Protein AF-A0A0H1ATX1-F1 (afdb_monomer_lite)

pLDDT: mean 88.05, std 10.57, range [51.69, 98.06]

Foldseek 3Di:
DDPDPVVPPDDDDDDDDDDDPVVVVVCVVVVHPPVVVVVVVVVVVVVVVVVVVVCVVCVVVVVVVVVCCVVPNDPCPVVVVVVVVVVVVVVD

Sequence (92 aa):
MRIREDYAGYGKRATNVSVNQGLLEEARALDINLSATLEKALEAEVRARRRAQWREDNREAMAAYNARIARDGLAGDRVRAFKASLKDAEGA

Structure (mmCIF, N/CA/C/O backbone):
data_AF-A0A0H1ATX1-F1
#
_entry.id   AF-A0A0H1ATX1-F1
#
loop_
_atom_site.group_PDB
_atom_site.id
_atom_site.type_symbol
_atom_site.label_atom_id
_atom_site.label_alt_id
_atom_site.label_comp_id
_atom_site.label_asym_id
_atom_site.label_entity_id
_atom_site.label_seq_id
_atom_site.pdbx_PDB_ins_code
_atom_site.Cartn_x
_atom_site.Cartn_y
_atom_site.Cartn_z
_atom_site.occupancy
_atom_site.B_iso_or_equiv
_atom_site.auth_seq_id
_atom_site.auth_comp_id
_atom_site.auth_asym_id
_atom_site.auth_atom_id
_atom_site.pdbx_PDB_model_num
ATOM 1 N N . MET A 1 1 ? 12.175 -0.184 -8.490 1.00 53.34 1 MET A N 1
ATOM 2 C CA . MET A 1 1 ? 11.670 1.202 -8.407 1.00 53.34 1 MET A CA 1
ATOM 3 C C . MET A 1 1 ? 10.921 1.370 -7.090 1.00 53.34 1 MET A C 1
ATOM 5 O O . MET A 1 1 ? 10.019 0.582 -6.837 1.00 53.34 1 MET A O 1
ATOM 9 N N . ARG A 1 2 ? 11.296 2.334 -6.238 1.00 56.78 2 ARG A N 1
ATOM 10 C CA . ARG A 1 2 ? 10.489 2.684 -5.059 1.00 56.78 2 ARG A CA 1
ATOM 11 C C . ARG A 1 2 ? 9.469 3.734 -5.486 1.00 56.78 2 ARG A C 1
ATOM 13 O O . ARG A 1 2 ? 9.865 4.837 -5.849 1.00 56.78 2 ARG A O 1
ATOM 20 N N . ILE A 1 3 ? 8.182 3.397 -5.458 1.00 64.56 3 ILE A N 1
ATOM 21 C CA . ILE A 1 3 ? 7.144 4.430 -5.405 1.00 64.56 3 ILE A CA 1
ATOM 22 C C . ILE A 1 3 ? 7.358 5.108 -4.062 1.00 64.56 3 ILE A C 1
ATOM 24 O O . ILE A 1 3 ? 7.163 4.471 -3.029 1.00 64.56 3 ILE A O 1
ATOM 28 N N . ARG A 1 4 ? 7.886 6.334 -4.076 1.00 60.03 4 ARG A N 1
ATOM 29 C CA . ARG A 1 4 ? 8.098 7.068 -2.836 1.00 60.03 4 ARG A CA 1
ATOM 30 C C . ARG A 1 4 ? 6.737 7.291 -2.188 1.00 60.03 4 ARG A C 1
ATOM 32 O O . ARG A 1 4 ? 5.798 7.773 -2.822 1.00 60.03 4 ARG A O 1
ATOM 39 N N . GLU A 1 5 ? 6.629 6.867 -0.940 1.00 66.25 5 GLU A N 1
ATOM 40 C CA . GLU A 1 5 ? 5.460 7.112 -0.107 1.00 66.25 5 GLU A CA 1
ATOM 41 C C . GLU A 1 5 ? 5.611 8.489 0.499 1.00 66.25 5 GLU A C 1
ATOM 43 O O . GLU A 1 5 ? 5.865 8.647 1.688 1.00 66.25 5 GLU A O 1
ATOM 48 N N . ASP A 1 6 ? 5.517 9.498 -0.363 1.00 69.56 6 ASP A N 1
ATOM 49 C CA . ASP A 1 6 ? 5.739 10.883 0.036 1.00 69.56 6 ASP A CA 1
ATOM 50 C C . ASP A 1 6 ? 4.788 11.265 1.190 1.00 69.56 6 ASP A C 1
ATOM 52 O O . ASP A 1 6 ? 5.151 12.053 2.053 1.00 69.56 6 ASP A O 1
ATOM 56 N N . TYR A 1 7 ? 3.614 10.619 1.277 1.00 71.81 7 TYR A N 1
ATOM 57 C CA . TYR A 1 7 ? 2.622 10.818 2.338 1.00 71.81 7 TYR A CA 1
ATOM 58 C C . TYR A 1 7 ? 3.037 10.304 3.732 1.00 71.81 7 TYR A C 1
ATOM 60 O O . TYR A 1 7 ? 2.461 10.755 4.718 1.00 71.81 7 TYR A O 1
ATOM 68 N N . ALA A 1 8 ? 4.024 9.407 3.851 1.00 68.88 8 ALA A N 1
ATOM 69 C CA . ALA A 1 8 ? 4.396 8.783 5.128 1.00 68.88 8 ALA A CA 1
ATOM 70 C C . ALA A 1 8 ? 5.032 9.765 6.135 1.00 68.88 8 ALA A C 1
ATOM 72 O O . ALA A 1 8 ? 5.073 9.483 7.329 1.00 68.88 8 ALA A O 1
ATOM 73 N N . GLY A 1 9 ? 5.517 10.921 5.665 1.00 75.75 9 GLY A N 1
ATOM 74 C CA . GLY A 1 9 ? 6.064 11.984 6.516 1.00 75.75 9 GLY A CA 1
ATOM 75 C C . GLY A 1 9 ? 5.028 12.984 7.043 1.00 75.75 9 GLY A C 1
ATOM 76 O O . GLY A 1 9 ? 5.391 13.886 7.796 1.00 75.75 9 GLY A O 1
ATOM 77 N N . TYR A 1 10 ? 3.759 12.868 6.645 1.00 77.00 10 TYR A N 1
ATOM 78 C CA . TYR A 1 10 ? 2.716 13.816 7.032 1.00 77.00 10 TYR A CA 1
ATOM 79 C C . TYR A 1 10 ? 1.919 13.303 8.238 1.00 77.00 10 TYR A C 1
ATOM 81 O O . TYR A 1 10 ? 1.637 12.114 8.365 1.00 77.00 10 TYR A O 1
ATOM 89 N N . GLY A 1 11 ? 1.533 14.215 9.135 1.00 84.69 11 GLY A N 1
ATOM 90 C CA . GLY A 1 11 ? 0.677 13.893 10.279 1.00 84.69 11 GLY A CA 1
ATOM 91 C C . GLY A 1 11 ? -0.750 13.502 9.872 1.00 84.69 11 GLY A C 1
ATOM 92 O O . GLY A 1 11 ? -1.221 13.834 8.782 1.00 84.69 11 GLY A O 1
ATOM 93 N N . LYS A 1 12 ? -1.468 12.826 10.779 1.00 85.19 12 LYS A N 1
ATOM 94 C CA . LYS A 1 12 ? -2.865 12.430 10.554 1.00 85.19 12 LYS A CA 1
ATOM 95 C C . LYS A 1 12 ? -3.770 13.659 10.509 1.00 85.19 12 LYS A C 1
ATOM 97 O O . LYS A 1 12 ? -3.721 14.512 11.392 1.00 85.19 12 LYS A O 1
ATOM 102 N N . ARG A 1 13 ? -4.633 13.726 9.496 1.00 87.56 13 ARG A N 1
ATOM 103 C CA . ARG A 1 13 ? -5.664 14.760 9.360 1.00 87.56 13 ARG A CA 1
ATOM 104 C C . ARG A 1 13 ? -7.041 14.115 9.453 1.00 87.56 13 ARG A C 1
ATOM 106 O O . ARG A 1 13 ? -7.318 13.164 8.727 1.00 87.56 13 ARG A O 1
ATOM 113 N N . ALA A 1 14 ? -7.910 14.654 10.306 1.00 88.94 14 ALA A N 1
ATOM 114 C CA . ALA A 1 14 ? -9.310 14.247 10.339 1.00 88.94 14 ALA A CA 1
ATOM 115 C C . ALA A 1 14 ? -9.981 14.566 8.992 1.00 88.94 14 ALA A C 1
ATOM 117 O O . ALA A 1 14 ? -9.799 15.649 8.439 1.00 88.94 14 ALA A O 1
ATOM 118 N N . THR A 1 15 ? -10.726 13.609 8.447 1.00 86.62 15 THR A N 1
ATOM 119 C CA . THR A 1 15 ? -11.472 13.750 7.192 1.00 86.62 15 THR A CA 1
AT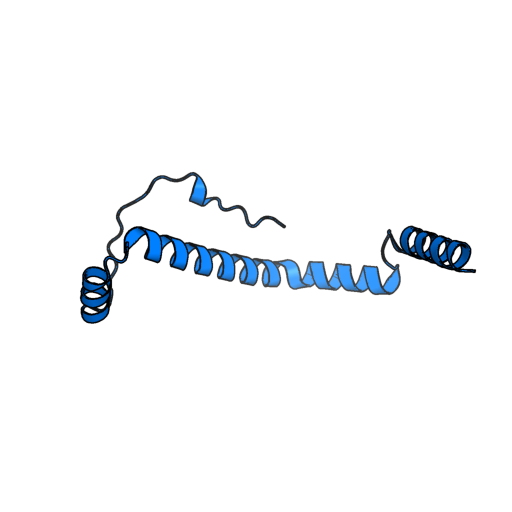OM 120 C C . THR A 1 15 ? -12.850 13.142 7.384 1.00 86.62 15 THR A C 1
ATOM 122 O O . THR A 1 15 ? -12.970 12.042 7.918 1.00 86.62 15 THR A O 1
ATOM 125 N N . ASN A 1 16 ? -13.884 13.855 6.938 1.00 91.94 16 ASN A N 1
ATOM 126 C CA . ASN A 1 16 ? -15.246 13.339 6.934 1.00 91.94 16 ASN A CA 1
ATOM 127 C C . ASN A 1 16 ? -15.441 12.456 5.699 1.00 91.94 16 ASN A C 1
ATOM 129 O O . ASN A 1 16 ? -15.240 12.907 4.572 1.00 91.94 16 ASN A O 1
ATOM 133 N N . VAL A 1 17 ? -15.838 11.205 5.918 1.00 88.94 17 VAL A N 1
ATOM 134 C CA . VAL A 1 17 ? -16.168 10.239 4.863 1.00 88.94 17 VAL A CA 1
ATOM 135 C C . VAL A 1 17 ? -17.568 9.691 5.099 1.00 88.94 17 VAL A C 1
ATOM 137 O O . VAL A 1 17 ? -17.992 9.527 6.241 1.00 88.94 17 VAL A O 1
ATOM 140 N N . SER A 1 18 ? -18.292 9.413 4.018 1.00 93.12 18 SER A N 1
ATOM 141 C CA . SER A 1 18 ? -19.585 8.727 4.081 1.00 93.12 18 SER A CA 1
ATOM 142 C C . SER A 1 18 ? -19.364 7.233 3.866 1.00 93.12 18 SER A C 1
ATOM 144 O O . SER A 1 18 ? -18.770 6.837 2.866 1.00 93.12 18 SER A O 1
ATOM 146 N N . VAL A 1 19 ? -19.825 6.412 4.808 1.00 92.12 19 VAL A N 1
ATOM 147 C CA . VAL A 1 19 ? -19.728 4.945 4.768 1.00 92.12 19 VAL A CA 1
ATOM 148 C C . VAL A 1 19 ? -21.109 4.372 5.065 1.00 92.12 19 VAL A C 1
ATOM 150 O O . VAL A 1 19 ? -21.906 5.001 5.760 1.00 92.12 19 VAL A O 1
ATOM 153 N N . ASN A 1 20 ? -21.407 3.193 4.517 1.00 96.44 20 ASN A N 1
ATOM 154 C CA . ASN A 1 20 ? -22.650 2.488 4.805 1.00 96.44 20 ASN A CA 1
ATOM 155 C C . ASN A 1 20 ? -22.828 2.303 6.323 1.00 96.44 20 ASN A C 1
ATOM 157 O O . ASN A 1 20 ? -21.922 1.827 7.005 1.00 96.44 20 ASN A O 1
ATOM 161 N N . GLN A 1 21 ? -24.002 2.673 6.834 1.00 96.38 21 GLN A N 1
ATOM 162 C CA . GLN A 1 21 ? -24.284 2.629 8.266 1.00 96.38 21 GLN A CA 1
ATOM 163 C C . GLN A 1 21 ? -24.237 1.203 8.830 1.00 96.38 21 GLN A C 1
ATOM 165 O O . GLN A 1 21 ? -23.615 1.000 9.864 1.00 96.38 21 GLN A O 1
ATOM 170 N N . GLY A 1 22 ? -24.827 0.218 8.146 1.00 97.56 22 GLY A N 1
ATOM 171 C CA . GLY A 1 22 ? -24.805 -1.180 8.590 1.00 97.56 22 GLY A CA 1
ATOM 172 C C . GLY A 1 22 ? -23.381 -1.718 8.706 1.00 97.56 22 GLY A C 1
ATOM 173 O O . GLY A 1 22 ? -23.011 -2.271 9.734 1.00 97.56 22 GLY A O 1
ATOM 174 N N . LEU A 1 23 ? -22.540 -1.422 7.713 1.00 96.19 23 LEU A N 1
ATOM 175 C CA . LEU A 1 23 ? -21.125 -1.790 7.742 1.00 96.19 23 LEU A CA 1
ATOM 176 C C . LEU A 1 23 ? -20.373 -1.156 8.925 1.00 96.19 23 LEU A C 1
ATOM 178 O O . LEU A 1 23 ? -19.499 -1.793 9.508 1.00 96.19 23 LEU A O 1
ATOM 182 N N . LEU A 1 24 ? -20.687 0.096 9.279 1.00 95.00 24 LEU A N 1
ATOM 183 C CA . LEU A 1 24 ? -20.083 0.759 10.438 1.00 95.00 24 LEU A CA 1
ATOM 184 C C . LEU A 1 24 ? -20.512 0.110 11.755 1.00 95.00 24 LEU A C 1
ATOM 186 O O . LEU A 1 24 ? -19.669 -0.065 12.635 1.00 95.00 24 LEU A O 1
ATOM 190 N N . GLU A 1 25 ? -21.791 -0.239 11.891 1.00 97.06 25 GLU A N 1
ATOM 191 C CA . GLU A 1 25 ? -22.304 -0.932 13.076 1.00 97.06 25 GLU A CA 1
ATOM 192 C C . GLU A 1 25 ? -21.678 -2.326 13.214 1.00 97.06 25 GLU A C 1
ATOM 194 O O . GLU A 1 25 ? -21.183 -2.673 14.285 1.00 97.06 25 GLU A O 1
ATOM 199 N N . GLU A 1 26 ? -21.592 -3.090 12.123 1.00 97.50 26 GLU A N 1
ATOM 200 C CA . GLU A 1 26 ? -20.919 -4.393 12.104 1.00 97.50 26 GLU A CA 1
ATOM 201 C C . GLU A 1 26 ? -19.435 -4.274 12.467 1.00 97.50 26 GLU A C 1
ATOM 203 O O . GLU A 1 26 ? -18.931 -5.023 13.304 1.00 97.50 26 GLU A O 1
ATOM 208 N N . ALA A 1 27 ? -18.729 -3.295 11.896 1.00 96.31 27 ALA A N 1
ATOM 209 C CA . ALA A 1 27 ? -17.321 -3.072 12.200 1.00 96.31 27 ALA A CA 1
ATOM 210 C C . ALA A 1 27 ? -17.095 -2.737 13.681 1.00 96.31 27 ALA A C 1
ATOM 212 O O . ALA A 1 27 ? -16.135 -3.221 14.278 1.00 96.31 27 ALA A O 1
ATOM 213 N N . ARG A 1 28 ? -17.989 -1.947 14.289 1.00 94.44 28 ARG A N 1
ATOM 214 C CA . ARG A 1 28 ? -17.951 -1.644 15.727 1.00 94.44 28 ARG A CA 1
ATOM 215 C C . ARG A 1 28 ? -18.248 -2.872 16.580 1.00 94.44 28 ARG A C 1
ATOM 217 O O . ARG A 1 28 ? -17.542 -3.098 17.555 1.00 94.44 28 ARG A O 1
ATOM 224 N N . ALA A 1 29 ? -19.250 -3.666 16.208 1.00 97.81 29 ALA A N 1
ATOM 225 C CA . ALA A 1 29 ? -19.600 -4.896 16.917 1.00 97.81 29 ALA A CA 1
ATOM 226 C C . ALA A 1 29 ? -18.453 -5.923 16.911 1.00 97.81 29 ALA A C 1
ATOM 228 O O . ALA A 1 29 ? -18.309 -6.697 17.854 1.00 97.81 29 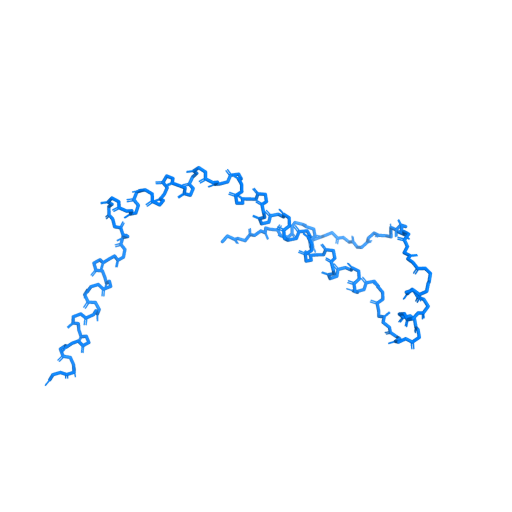ALA A O 1
ATOM 229 N N . LEU A 1 30 ? -17.623 -5.899 15.866 1.00 98.06 30 LEU A N 1
ATOM 230 C CA . LEU A 1 30 ? -16.444 -6.750 15.702 1.00 98.06 30 LEU A CA 1
ATOM 231 C C . LEU A 1 30 ? -15.141 -6.132 16.250 1.00 98.06 30 LEU A C 1
ATOM 233 O O . LEU A 1 30 ? -14.072 -6.689 16.011 1.00 98.06 30 LEU A O 1
ATOM 237 N N . ASP A 1 31 ? -15.208 -4.990 16.945 1.00 96.44 31 ASP A N 1
ATOM 238 C CA . ASP A 1 31 ? -14.045 -4.248 17.469 1.00 96.44 31 ASP A CA 1
ATOM 239 C C . ASP A 1 31 ? -12.985 -3.916 16.394 1.00 96.44 31 ASP A C 1
ATOM 241 O O . ASP A 1 31 ? -11.773 -3.872 16.625 1.00 96.44 31 ASP A O 1
ATOM 245 N N . ILE A 1 32 ? -13.434 -3.677 15.159 1.00 96.75 32 ILE A N 1
ATOM 246 C CA . ILE A 1 32 ? -12.543 -3.322 14.057 1.00 96.75 32 ILE A CA 1
ATOM 247 C C . ILE A 1 32 ? -12.062 -1.884 14.243 1.00 96.75 32 ILE A C 1
ATOM 249 O O . ILE A 1 32 ? -12.840 -0.927 14.269 1.00 96.75 32 ILE A O 1
ATOM 253 N N . ASN A 1 33 ? -10.740 -1.705 14.250 1.00 94.75 33 ASN A N 1
ATOM 254 C CA . ASN A 1 33 ? -10.139 -0.378 14.223 1.00 94.75 33 ASN A CA 1
ATOM 255 C C . ASN A 1 33 ? -10.373 0.292 12.857 1.00 94.75 33 ASN A C 1
ATOM 257 O O . ASN A 1 33 ? -9.617 0.091 11.899 1.00 94.75 33 ASN A O 1
ATOM 261 N N . LEU A 1 34 ? -11.429 1.103 12.777 1.00 91.62 34 LEU A N 1
ATOM 262 C CA . LEU A 1 34 ? -11.863 1.766 11.547 1.00 91.62 34 LEU A CA 1
ATOM 263 C C . LEU A 1 34 ? -10.765 2.641 10.933 1.00 91.62 34 LEU A C 1
ATOM 265 O O . LEU A 1 34 ? -10.548 2.593 9.725 1.00 91.62 34 LEU A O 1
ATOM 269 N N . SER A 1 35 ? -10.047 3.411 11.755 1.00 89.56 35 SER A N 1
ATOM 270 C CA . SER A 1 35 ? -8.996 4.310 11.271 1.00 89.56 35 SER A CA 1
ATOM 271 C C . SER A 1 35 ? -7.850 3.530 10.631 1.00 89.56 35 SER A C 1
ATOM 273 O O . SER A 1 35 ? -7.481 3.821 9.496 1.00 89.56 35 SER A O 1
ATOM 275 N N . ALA A 1 36 ? -7.338 2.503 11.314 1.00 91.12 36 ALA A N 1
ATOM 276 C CA . ALA A 1 36 ? -6.247 1.684 10.796 1.00 91.12 36 ALA A CA 1
ATOM 277 C C . ALA A 1 36 ? -6.663 0.886 9.551 1.00 91.12 36 ALA A C 1
ATOM 279 O O . ALA A 1 36 ? -5.866 0.703 8.632 1.00 91.12 36 ALA A O 1
ATOM 280 N N . THR A 1 37 ? -7.911 0.417 9.508 1.00 95.12 37 THR A N 1
ATOM 281 C CA . THR A 1 37 ? -8.445 -0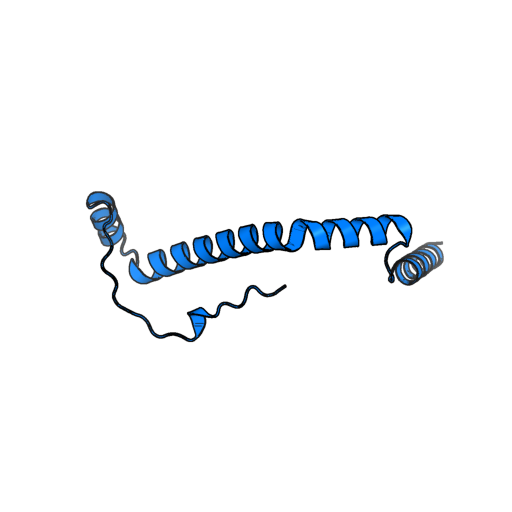.338 8.367 1.00 95.12 37 THR A CA 1
ATOM 282 C C . THR A 1 37 ? -8.598 0.554 7.140 1.00 95.12 37 THR A C 1
ATOM 284 O O . THR A 1 37 ? -8.129 0.196 6.060 1.00 95.12 37 THR A O 1
ATOM 287 N N . LEU A 1 38 ? -9.189 1.741 7.310 1.00 92.94 38 LEU A N 1
ATOM 288 C CA . LEU A 1 38 ? -9.334 2.726 6.242 1.00 92.94 38 LEU A CA 1
ATOM 289 C C . LEU A 1 38 ? -7.969 3.178 5.713 1.00 92.94 38 LEU A C 1
ATOM 291 O O . LEU A 1 38 ? -7.778 3.246 4.502 1.00 92.94 38 LEU A O 1
ATOM 295 N N . GLU A 1 39 ? -7.016 3.447 6.608 1.00 91.38 39 GLU A N 1
ATOM 296 C CA . GLU A 1 39 ? -5.657 3.869 6.257 1.00 91.38 39 GLU A CA 1
ATOM 297 C C . GLU A 1 39 ? -4.948 2.807 5.405 1.00 91.38 39 GLU A C 1
ATOM 299 O O . GLU A 1 39 ? -4.488 3.117 4.307 1.00 91.38 39 GLU A O 1
ATOM 304 N N . LYS A 1 40 ? -4.969 1.535 5.829 1.00 92.31 40 LYS A N 1
ATOM 305 C CA . LYS A 1 40 ? -4.389 0.415 5.065 1.00 92.31 40 LYS A CA 1
ATOM 306 C C . LYS A 1 40 ? -5.046 0.226 3.697 1.00 92.31 40 LYS A C 1
ATOM 308 O O . LYS A 1 40 ? -4.353 -0.001 2.705 1.00 92.31 40 LYS A O 1
ATOM 313 N N . ALA A 1 41 ? -6.376 0.296 3.635 1.00 94.12 41 ALA A N 1
ATOM 314 C CA . ALA A 1 41 ? -7.113 0.146 2.383 1.00 94.12 41 ALA A CA 1
ATOM 315 C C . ALA A 1 41 ? -6.779 1.280 1.401 1.00 94.12 41 ALA A C 1
ATOM 317 O O . ALA A 1 41 ? -6.512 1.033 0.223 1.00 94.12 41 ALA A O 1
ATOM 318 N N . LEU A 1 42 ? -6.725 2.518 1.897 1.00 92.94 42 LEU A N 1
ATOM 319 C CA . LEU A 1 42 ? -6.390 3.687 1.093 1.00 92.94 42 LEU A CA 1
ATOM 320 C C . LEU A 1 42 ? -4.936 3.644 0.605 1.00 92.94 42 LEU A C 1
ATOM 322 O O . LEU A 1 42 ? -4.672 3.924 -0.562 1.00 92.94 42 LEU A O 1
ATOM 326 N N . GLU A 1 43 ? -4.000 3.245 1.464 1.00 91.62 43 GLU A N 1
ATOM 327 C CA . GLU A 1 43 ? -2.590 3.050 1.120 1.00 91.6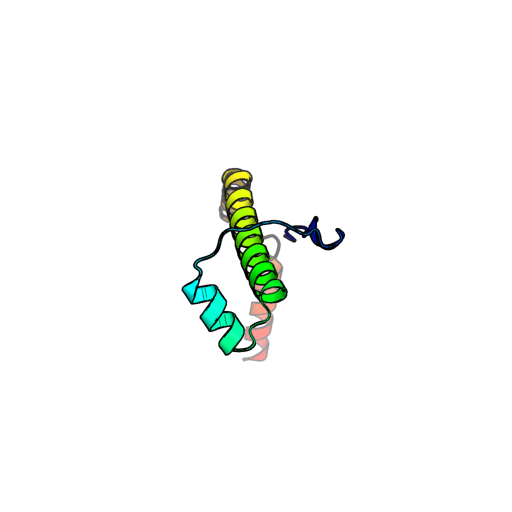2 43 GLU A CA 1
ATOM 328 C C . GLU A 1 43 ? -2.426 2.032 -0.019 1.00 91.62 43 GLU A C 1
ATOM 330 O O . GLU A 1 43 ? -1.708 2.278 -0.994 1.00 91.62 43 GLU A O 1
ATOM 335 N N . ALA A 1 44 ? -3.129 0.899 0.068 1.00 92.19 44 ALA A N 1
ATOM 336 C CA . ALA A 1 44 ? -3.107 -0.133 -0.962 1.00 92.19 44 ALA A CA 1
ATOM 337 C C . ALA A 1 44 ? -3.625 0.391 -2.313 1.00 92.19 44 ALA A C 1
ATOM 339 O O . ALA A 1 44 ? -2.957 0.200 -3.336 1.00 92.19 44 ALA A O 1
ATOM 340 N N . GLU A 1 45 ? -4.760 1.095 -2.311 1.00 95.00 45 GLU A N 1
ATOM 341 C CA . GLU A 1 45 ? -5.369 1.665 -3.518 1.00 95.00 45 GLU A CA 1
ATOM 342 C C . GLU A 1 45 ? -4.479 2.749 -4.145 1.00 95.00 45 GLU A C 1
ATOM 344 O O . GLU A 1 45 ? -4.199 2.724 -5.347 1.00 95.00 45 GLU A O 1
ATOM 349 N N . VAL A 1 46 ? -3.946 3.669 -3.334 1.00 92.75 46 VAL A N 1
ATOM 350 C CA . VAL A 1 46 ? -3.035 4.726 -3.800 1.00 92.75 46 VAL A CA 1
ATOM 351 C C . VAL A 1 46 ? -1.784 4.118 -4.428 1.00 92.75 46 VAL A C 1
ATOM 353 O O . VAL A 1 46 ? -1.379 4.516 -5.525 1.00 92.75 46 VAL A O 1
ATOM 356 N N . ARG A 1 47 ? -1.176 3.121 -3.775 1.00 89.94 47 ARG A N 1
ATOM 357 C CA . ARG A 1 47 ? -0.013 2.407 -4.317 1.00 89.94 47 ARG A CA 1
ATOM 358 C C . ARG A 1 47 ? -0.347 1.701 -5.633 1.00 89.94 47 ARG A C 1
ATOM 360 O O . ARG A 1 47 ? 0.469 1.735 -6.555 1.00 89.94 47 ARG A O 1
ATOM 367 N N . ALA A 1 48 ? -1.516 1.069 -5.738 1.00 92.06 48 ALA A N 1
ATOM 368 C CA . ALA A 1 48 ? -1.959 0.402 -6.960 1.00 92.06 48 ALA A CA 1
ATOM 369 C C . ALA A 1 48 ? -2.108 1.387 -8.125 1.00 92.06 48 ALA A C 1
ATOM 371 O O . ALA A 1 48 ? -1.531 1.159 -9.192 1.00 92.06 48 ALA A O 1
ATOM 372 N N . ARG A 1 49 ? -2.780 2.522 -7.905 1.00 94.12 49 ARG A N 1
ATOM 373 C CA . ARG A 1 49 ? -2.950 3.552 -8.940 1.00 94.12 49 ARG A CA 1
ATOM 374 C C . ARG A 1 49 ? -1.637 4.200 -9.348 1.00 94.12 49 ARG A C 1
ATOM 376 O O . ARG A 1 49 ? -1.393 4.365 -10.537 1.00 94.12 49 ARG A O 1
ATOM 383 N N . ARG A 1 50 ? -0.741 4.486 -8.397 1.00 90.75 50 ARG A N 1
ATOM 384 C CA . ARG A 1 50 ? 0.600 5.007 -8.714 1.00 90.75 50 ARG A CA 1
ATOM 385 C C . ARG A 1 50 ? 1.418 4.027 -9.556 1.00 90.75 50 ARG A C 1
ATOM 387 O O . ARG A 1 50 ? 2.099 4.458 -10.481 1.00 90.75 50 ARG A O 1
ATOM 394 N N . ARG A 1 51 ? 1.334 2.716 -9.285 1.00 90.62 51 ARG A N 1
ATOM 395 C CA . ARG A 1 51 ? 1.970 1.689 -10.136 1.00 90.62 51 ARG A CA 1
ATOM 396 C C . ARG A 1 51 ? 1.392 1.682 -11.545 1.00 90.62 51 ARG A C 1
ATOM 398 O O . ARG A 1 51 ? 2.155 1.585 -12.502 1.00 90.62 51 ARG A O 1
ATOM 405 N N . ALA A 1 52 ? 0.067 1.742 -11.662 1.00 92.25 52 ALA A N 1
ATOM 406 C CA . ALA A 1 52 ? -0.610 1.747 -12.952 1.00 92.25 52 ALA A CA 1
ATOM 407 C C . ALA A 1 52 ? -0.212 2.976 -13.780 1.00 92.25 52 ALA A C 1
ATOM 409 O O . ALA A 1 52 ? 0.207 2.816 -14.923 1.00 92.25 52 ALA A O 1
ATOM 410 N N . GLN A 1 53 ? -0.237 4.164 -13.169 1.00 92.62 53 GLN A N 1
ATOM 411 C CA . GLN A 1 53 ? 0.182 5.404 -13.816 1.00 92.62 53 GLN A CA 1
ATOM 412 C C . GLN A 1 53 ? 1.642 5.337 -14.264 1.00 92.62 53 GLN A C 1
ATOM 414 O O . GLN A 1 53 ? 1.940 5.571 -15.427 1.00 92.62 53 GLN A O 1
ATOM 419 N N . TRP A 1 54 ? 2.550 4.922 -13.376 1.00 92.06 54 TRP A N 1
ATOM 420 C CA . TRP A 1 54 ? 3.963 4.834 -13.733 1.00 92.06 54 TRP A CA 1
ATOM 421 C C . TRP A 1 54 ? 4.213 3.897 -14.920 1.00 92.06 54 TRP A C 1
ATOM 423 O O . TRP A 1 54 ? 5.023 4.205 -15.793 1.00 92.06 54 TRP A O 1
ATOM 433 N N . ARG A 1 55 ? 3.521 2.751 -14.958 1.00 91.38 55 ARG A N 1
ATOM 434 C CA . ARG A 1 55 ? 3.619 1.813 -16.081 1.00 91.38 55 ARG A CA 1
ATOM 435 C C . ARG A 1 55 ? 3.212 2.454 -17.399 1.00 91.38 55 ARG A C 1
ATOM 437 O O . ARG A 1 55 ? 3.857 2.182 -18.404 1.00 91.38 55 ARG A O 1
ATOM 444 N N . GLU A 1 56 ? 2.146 3.243 -17.380 1.00 93.88 56 GLU A N 1
ATOM 445 C CA . GLU A 1 56 ? 1.664 3.951 -18.560 1.00 93.88 56 GLU A CA 1
ATOM 446 C C . GLU A 1 56 ? 2.679 5.009 -19.002 1.00 93.88 56 GLU A C 1
ATOM 448 O O . GLU A 1 56 ? 3.150 4.963 -20.137 1.00 93.88 56 GLU A O 1
ATOM 453 N N . ASP A 1 57 ? 3.133 5.852 -18.071 1.00 92.50 57 ASP A N 1
ATOM 454 C CA . ASP A 1 57 ? 4.122 6.907 -18.332 1.00 92.50 57 ASP A CA 1
ATOM 455 C C . ASP A 1 57 ? 5.447 6.354 -18.883 1.00 92.50 57 ASP A C 1
ATOM 457 O O . ASP A 1 57 ? 6.156 7.020 -19.632 1.00 92.50 57 ASP A O 1
ATOM 461 N N . ASN A 1 58 ? 5.812 5.126 -18.500 1.00 93.69 58 ASN A N 1
ATOM 462 C CA . ASN A 1 58 ? 7.089 4.505 -18.859 1.00 93.69 58 ASN A CA 1
ATOM 463 C C . ASN A 1 58 ? 6.939 3.432 -19.939 1.00 93.69 58 ASN A C 1
ATOM 465 O O . ASN A 1 58 ? 7.910 2.730 -20.229 1.00 93.69 58 ASN A O 1
ATOM 469 N N . ARG A 1 59 ? 5.754 3.284 -20.542 1.00 94.31 59 ARG A N 1
ATOM 470 C CA . ARG A 1 59 ? 5.483 2.239 -21.537 1.00 94.31 59 ARG A CA 1
ATOM 471 C C . ARG A 1 59 ? 6.471 2.295 -22.700 1.00 94.31 59 ARG A C 1
ATOM 473 O O . ARG A 1 59 ? 7.038 1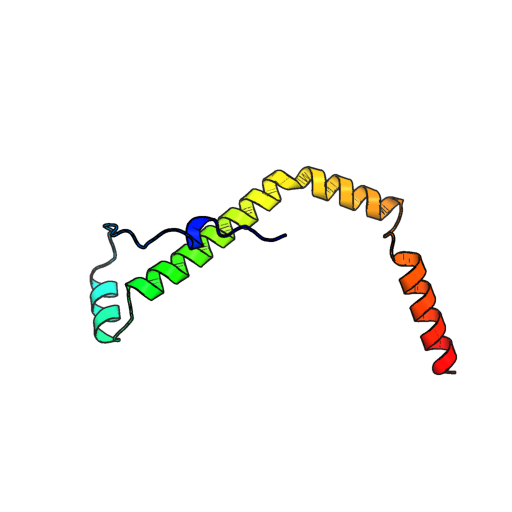.269 -23.068 1.00 94.31 59 ARG A O 1
ATOM 480 N N . GLU A 1 60 ? 6.709 3.483 -23.247 1.00 94.19 60 GLU A N 1
ATOM 481 C CA . GLU A 1 60 ? 7.621 3.675 -24.381 1.00 94.19 60 GLU A CA 1
ATOM 482 C C . GLU A 1 60 ? 9.080 3.421 -23.998 1.00 94.19 60 GLU A C 1
ATOM 484 O O . GLU A 1 60 ? 9.788 2.700 -24.698 1.00 94.19 60 GLU A O 1
ATOM 489 N N . ALA A 1 61 ? 9.516 3.932 -22.844 1.00 91.31 61 ALA A N 1
ATOM 490 C CA . ALA A 1 61 ? 10.862 3.693 -22.330 1.00 91.31 61 ALA A CA 1
ATOM 491 C C . ALA A 1 61 ? 11.118 2.198 -22.076 1.00 91.31 61 ALA A C 1
ATOM 493 O O . ALA A 1 61 ? 12.177 1.674 -22.427 1.00 91.31 61 ALA A O 1
ATOM 494 N N . MET A 1 62 ? 10.132 1.488 -21.517 1.00 92.19 62 MET A N 1
ATOM 495 C CA . MET A 1 62 ? 10.193 0.039 -21.331 1.00 92.19 62 MET A CA 1
ATOM 496 C C . MET A 1 62 ? 10.227 -0.704 -22.668 1.00 92.19 62 MET A C 1
ATOM 498 O O . MET A 1 62 ? 11.026 -1.624 -22.820 1.00 92.19 62 MET A O 1
ATOM 502 N N . ALA A 1 63 ? 9.415 -0.305 -23.649 1.00 94.62 63 ALA A N 1
ATOM 503 C CA . ALA A 1 63 ? 9.429 -0.908 -24.979 1.00 94.62 63 ALA A CA 1
ATOM 504 C C . ALA A 1 63 ? 10.787 -0.720 -25.678 1.00 94.62 63 ALA A C 1
ATOM 506 O O . ALA A 1 63 ? 11.361 -1.688 -26.177 1.00 94.62 63 ALA A O 1
ATOM 507 N N . ALA A 1 64 ? 11.343 0.494 -25.645 1.00 94.38 64 ALA A N 1
ATOM 508 C CA . ALA A 1 64 ? 12.659 0.798 -26.200 1.00 94.38 64 ALA A CA 1
ATOM 509 C C . ALA A 1 64 ? 13.771 -0.007 -25.508 1.00 94.38 64 ALA A C 1
ATOM 511 O O . ALA A 1 64 ? 14.648 -0.571 -26.169 1.00 94.38 64 ALA A O 1
ATOM 512 N N . TYR A 1 65 ? 13.713 -0.118 -24.179 1.00 91.31 65 TYR A N 1
ATOM 513 C CA . TYR A 1 65 ? 14.649 -0.935 -23.413 1.00 91.31 65 TYR A CA 1
ATOM 514 C C . TYR A 1 65 ? 14.540 -2.423 -23.772 1.00 91.31 65 TYR A C 1
ATOM 516 O O . TYR A 1 65 ? 15.554 -3.063 -24.045 1.00 91.31 65 TYR A O 1
ATOM 524 N N . ASN A 1 66 ? 13.323 -2.966 -23.844 1.00 93.19 66 ASN A N 1
ATOM 525 C CA . ASN A 1 66 ? 13.086 -4.359 -24.220 1.00 93.19 66 ASN A CA 1
ATOM 526 C C . ASN A 1 66 ? 13.605 -4.655 -25.633 1.00 93.19 66 ASN A C 1
ATOM 528 O O . ASN A 1 66 ? 14.262 -5.674 -25.837 1.00 93.19 66 ASN A O 1
ATOM 532 N N . ALA A 1 67 ? 13.388 -3.745 -26.587 1.00 94.75 67 ALA A N 1
ATOM 533 C CA . ALA A 1 67 ? 13.927 -3.867 -27.940 1.00 94.75 67 ALA A CA 1
ATOM 534 C C . ALA A 1 67 ? 15.467 -3.867 -27.949 1.00 94.75 67 ALA A C 1
ATOM 536 O O . ALA A 1 67 ? 16.084 -4.675 -28.644 1.00 94.75 67 ALA A O 1
ATOM 537 N N . ARG A 1 68 ? 16.105 -3.016 -27.131 1.00 95.00 68 ARG A N 1
ATOM 538 C CA . ARG A 1 68 ? 17.565 -3.024 -26.945 1.00 95.00 68 ARG A CA 1
ATOM 539 C C . ARG A 1 68 ? 18.047 -4.361 -26.395 1.00 95.00 68 ARG A C 1
ATOM 541 O O . ARG A 1 68 ? 19.034 -4.884 -26.894 1.00 95.00 68 ARG A O 1
ATOM 548 N N . ILE A 1 69 ? 17.387 -4.905 -25.373 1.00 93.75 69 ILE A N 1
ATOM 549 C CA . ILE A 1 69 ? 17.759 -6.204 -24.795 1.00 93.75 69 ILE A CA 1
ATOM 550 C C . ILE A 1 69 ? 17.599 -7.333 -25.814 1.00 93.75 69 ILE A C 1
ATOM 552 O O . ILE A 1 69 ? 18.483 -8.177 -25.909 1.00 93.75 69 ILE A O 1
ATOM 556 N N . ALA A 1 70 ? 16.521 -7.336 -26.598 1.00 92.75 70 ALA A N 1
ATOM 557 C CA . ALA A 1 70 ? 16.313 -8.339 -27.640 1.00 92.75 70 ALA A CA 1
ATOM 558 C C . ALA A 1 70 ? 17.414 -8.304 -28.715 1.00 92.75 70 ALA A C 1
ATOM 560 O O . ALA A 1 70 ? 17.807 -9.351 -29.220 1.00 92.75 70 ALA A O 1
ATOM 561 N N . ARG A 1 71 ? 17.926 -7.110 -29.042 1.00 93.69 71 ARG A N 1
ATOM 562 C CA . ARG A 1 71 ? 19.006 -6.926 -30.020 1.00 93.69 71 ARG A CA 1
ATOM 563 C C . ARG A 1 71 ? 20.394 -7.246 -29.455 1.00 93.69 71 ARG A C 1
ATOM 565 O O . ARG A 1 71 ? 21.167 -7.937 -30.106 1.00 93.69 71 ARG A O 1
ATOM 572 N N . ASP A 1 72 ? 20.717 -6.720 -28.274 1.00 93.00 72 ASP A N 1
ATOM 573 C CA . ASP A 1 72 ? 22.094 -6.682 -27.753 1.00 93.00 72 ASP A CA 1
ATOM 574 C C . ASP A 1 72 ? 22.364 -7.720 -26.651 1.00 93.00 72 ASP A C 1
ATOM 576 O O . ASP A 1 72 ? 23.496 -7.842 -26.177 1.00 93.00 72 ASP A O 1
ATOM 580 N N . GLY A 1 73 ? 21.328 -8.418 -26.183 1.00 89.38 73 GLY A N 1
ATOM 581 C CA . GLY A 1 73 ? 21.387 -9.232 -24.974 1.00 89.38 73 GLY A CA 1
ATOM 582 C C . GLY A 1 73 ? 21.461 -8.397 -23.689 1.00 89.38 73 GLY A C 1
ATOM 583 O O . GLY A 1 73 ? 21.509 -7.156 -23.682 1.00 89.38 73 GLY A O 1
ATOM 584 N N . LEU A 1 74 ? 21.459 -9.079 -22.545 1.00 91.06 74 LEU A N 1
ATOM 585 C CA . LEU A 1 74 ? 21.692 -8.446 -21.248 1.00 91.06 74 LEU A CA 1
ATOM 586 C C . LEU A 1 74 ? 23.197 -8.329 -21.003 1.00 91.06 74 LEU A C 1
ATOM 588 O O . LEU A 1 74 ? 23.978 -9.226 -21.304 1.00 91.06 74 LEU A O 1
ATOM 592 N N . ALA A 1 75 ? 23.614 -7.252 -20.334 1.00 86.38 75 ALA A N 1
ATOM 593 C CA . ALA A 1 75 ? 25.022 -7.054 -19.972 1.00 86.38 75 ALA A CA 1
ATOM 594 C C . ALA A 1 75 ? 25.607 -8.235 -19.164 1.00 86.38 75 ALA A C 1
ATOM 596 O O . ALA A 1 75 ? 26.790 -8.548 -19.268 1.00 86.38 75 ALA A O 1
ATOM 597 N N . GLY A 1 76 ? 24.764 -8.915 -18.380 1.00 89.19 76 GLY A N 1
ATOM 598 C CA . GLY A 1 76 ? 25.145 -10.076 -17.578 1.00 89.19 76 GLY A CA 1
ATOM 599 C C . GLY A 1 76 ? 25.173 -11.415 -18.321 1.00 89.19 76 GLY A C 1
ATOM 600 O O . GLY A 1 76 ? 25.482 -12.418 -17.681 1.00 89.19 76 GLY A O 1
ATOM 601 N N . ASP A 1 77 ? 24.850 -11.472 -19.617 1.00 90.81 77 ASP A N 1
ATOM 602 C CA . ASP A 1 77 ? 24.742 -12.737 -20.365 1.00 90.81 77 ASP A CA 1
ATOM 603 C C . ASP A 1 77 ? 26.045 -13.537 -20.326 1.00 90.81 77 ASP A C 1
ATOM 605 O O . ASP A 1 77 ? 26.029 -14.730 -20.026 1.00 90.81 77 ASP A O 1
ATOM 609 N N . ARG A 1 78 ? 27.190 -12.864 -20.500 1.00 86.94 78 ARG A N 1
ATOM 610 C CA . ARG A 1 78 ? 28.514 -13.507 -20.447 1.00 86.94 78 ARG A CA 1
ATOM 611 C C . ARG A 1 78 ? 28.820 -14.116 -19.080 1.00 86.94 78 ARG A C 1
ATOM 613 O O . ARG A 1 78 ? 29.325 -15.229 -18.999 1.00 86.94 78 ARG A O 1
ATOM 620 N N . VAL A 1 79 ? 28.482 -13.408 -18.001 1.00 92.19 79 VAL A N 1
ATOM 621 C CA . VAL A 1 79 ? 28.711 -13.893 -16.630 1.00 92.19 79 VAL A CA 1
ATOM 622 C C . VAL A 1 79 ? 27.799 -15.079 -16.315 1.00 92.19 79 VAL A C 1
ATOM 624 O O . VAL A 1 79 ? 28.228 -16.019 -15.649 1.00 92.19 79 VAL A O 1
ATOM 627 N N . ARG A 1 80 ? 26.548 -15.064 -16.794 1.00 89.88 80 ARG A N 1
ATOM 628 C CA . ARG A 1 80 ? 25.627 -16.195 -16.608 1.00 89.88 80 ARG A CA 1
ATOM 629 C C . ARG A 1 80 ? 26.087 -17.433 -17.370 1.00 89.88 80 ARG A C 1
ATOM 631 O O . ARG A 1 80 ? 26.106 -18.504 -16.774 1.00 89.88 80 ARG A O 1
ATOM 638 N N . ALA A 1 81 ? 26.505 -17.275 -18.625 1.00 90.31 81 ALA A N 1
ATOM 639 C CA . ALA A 1 81 ? 27.051 -18.369 -19.427 1.00 90.31 81 ALA A CA 1
ATOM 640 C C . ALA A 1 81 ? 28.302 -18.983 -18.772 1.00 90.31 81 ALA A C 1
ATOM 642 O O . ALA A 1 81 ? 28.378 -20.195 -18.612 1.00 90.31 81 ALA A O 1
ATOM 643 N N . PHE A 1 82 ? 29.225 -18.144 -18.291 1.00 91.50 82 PHE A N 1
ATOM 644 C CA . PHE A 1 82 ? 30.423 -18.599 -17.582 1.00 91.50 82 PHE A CA 1
ATOM 645 C C . PHE A 1 82 ? 30.105 -19.374 -16.292 1.00 91.50 82 PHE A C 1
ATOM 647 O O . PHE A 1 82 ? 30.697 -20.412 -16.012 1.00 91.50 82 PHE A O 1
ATOM 654 N N . LYS A 1 83 ? 29.140 -18.905 -15.491 1.00 91.19 83 LYS A N 1
ATOM 655 C CA . LYS A 1 83 ? 28.724 -19.630 -14.279 1.00 91.19 83 LYS A CA 1
ATOM 656 C C . LYS A 1 83 ? 28.058 -20.971 -14.591 1.00 91.19 83 LYS A C 1
ATOM 658 O O . LYS A 1 83 ? 28.180 -21.886 -13.785 1.00 91.19 83 LYS A O 1
ATOM 663 N N . ALA A 1 84 ? 27.345 -21.078 -15.712 1.00 90.56 84 ALA A N 1
ATOM 664 C CA . ALA A 1 84 ? 26.761 -22.343 -16.147 1.00 90.56 84 ALA A CA 1
ATOM 665 C C . ALA A 1 84 ? 27.859 -23.352 -16.515 1.00 90.56 84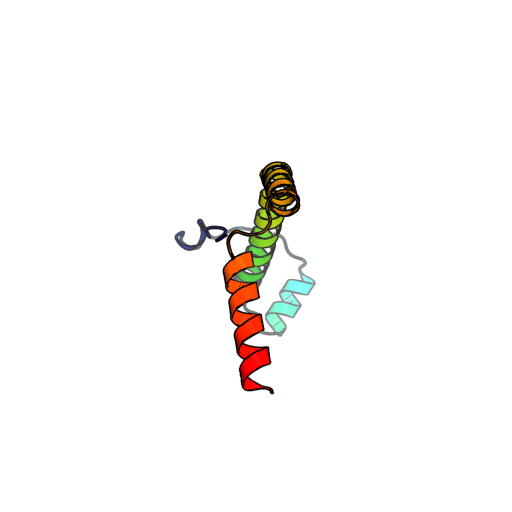 ALA A C 1
ATOM 667 O O . ALA A 1 84 ? 27.857 -24.451 -15.972 1.00 90.56 84 ALA A O 1
ATOM 668 N N . SER A 1 85 ? 28.870 -22.936 -17.289 1.00 89.25 85 SER A N 1
ATOM 669 C CA . SER A 1 85 ? 29.965 -23.831 -17.691 1.00 89.25 85 SER A CA 1
ATOM 670 C C . SER A 1 85 ? 30.802 -24.368 -16.525 1.00 89.25 85 SER A C 1
ATOM 672 O O . SER A 1 85 ? 31.390 -25.434 -16.646 1.00 89.25 85 SER A O 1
ATOM 674 N N . LEU A 1 86 ? 30.872 -23.654 -15.393 1.00 89.88 86 LEU A N 1
ATOM 675 C CA . LEU A 1 86 ? 31.542 -24.163 -14.187 1.00 89.88 86 LEU A CA 1
ATOM 676 C C . LEU A 1 86 ? 30.750 -25.288 -13.511 1.00 89.88 86 LEU A C 1
ATOM 678 O O . LEU A 1 86 ? 31.343 -26.257 -13.053 1.00 89.88 86 LEU A O 1
ATOM 682 N N . LYS A 1 87 ? 29.416 -25.182 -13.477 1.00 81.56 87 LYS A N 1
ATOM 683 C CA . LYS A 1 87 ? 28.560 -26.220 -12.883 1.00 81.56 87 LYS A CA 1
ATOM 684 C C . LYS A 1 87 ? 28.611 -27.522 -13.674 1.00 81.56 87 LYS A C 1
ATOM 686 O O . LYS A 1 87 ? 28.608 -28.588 -13.074 1.00 81.56 87 LYS A O 1
ATOM 691 N N . ASP A 1 88 ? 28.686 -27.422 -14.998 1.00 80.00 88 ASP A N 1
ATOM 692 C CA . ASP A 1 88 ? 28.787 -28.589 -15.876 1.00 80.00 88 ASP A CA 1
ATOM 693 C C . ASP A 1 88 ? 30.136 -29.317 -15.709 1.00 80.00 88 ASP A C 1
ATOM 695 O O . ASP A 1 88 ? 30.211 -30.522 -15.917 1.00 80.00 88 ASP A O 1
ATOM 699 N N . ALA A 1 89 ? 31.188 -28.601 -15.290 1.00 70.19 89 ALA A N 1
ATOM 700 C CA . ALA A 1 89 ? 32.519 -29.157 -15.041 1.00 70.19 89 ALA A CA 1
ATOM 701 C C . ALA A 1 89 ? 32.692 -29.771 -13.637 1.00 70.19 89 ALA A C 1
ATOM 703 O O . ALA A 1 89 ? 33.550 -30.626 -13.462 1.00 70.19 89 ALA A O 1
ATOM 704 N N . GLU A 1 90 ? 31.908 -29.345 -12.641 1.00 68.00 90 GLU A N 1
ATOM 705 C CA . GLU A 1 90 ? 31.895 -29.948 -11.294 1.00 68.00 90 GLU A CA 1
ATOM 706 C C . GLU A 1 90 ? 30.956 -31.165 -11.190 1.00 68.00 90 GLU A C 1
ATOM 708 O O . GLU A 1 90 ? 31.028 -31.920 -10.222 1.00 68.00 90 GLU A O 1
ATOM 713 N N . GLY A 1 91 ? 30.051 -31.338 -12.161 1.00 60.06 91 GLY A N 1
ATOM 714 C CA . GLY A 1 91 ? 29.090 -32.444 -12.230 1.00 60.06 91 GLY A CA 1
ATOM 715 C C . GLY A 1 91 ? 29.489 -33.610 -13.145 1.00 60.06 91 GLY A C 1
ATOM 716 O O . GLY A 1 91 ? 28.686 -34.533 -13.295 1.00 60.06 91 GLY A O 1
ATOM 717 N N . ALA A 1 92 ? 30.676 -33.561 -13.759 1.00 51.69 92 ALA A N 1
ATOM 718 C CA . ALA A 1 92 ? 31.283 -34.623 -14.568 1.00 51.69 92 ALA A CA 1
ATOM 719 C C . ALA A 1 92 ? 32.478 -35.238 -13.826 1.00 51.69 92 ALA A C 1
ATOM 721 O O . ALA A 1 92 ? 32.666 -36.469 -13.950 1.00 51.69 92 ALA A O 1
#

Secondary structure (DSSP, 8-state):
-----GGGGSPP--------HHHHHHHHHTT--HHHHHHHHHHHHHHHHHHHHHHHHTHHHHHHHHHHHHHH--TTHHHHHHHHHHHHHH--

Radius of gyration: 24.29 Å; chains: 1; bounding box: 57×49×48 Å